Protein AF-A0A6M0RU22-F1 (afdb_monomer_lite)

Secondary structure (DSSP, 8-state):
------SS---HHHHGGG-----PPP-TTTTHHHHHHHHHHHHHHHHHH-

Organism: NCBI:txid2292702

pLDDT: mean 85.05, std 12.04, range [44.81, 95.5]

InterPro domains:
  IPR038719 Phycobilisome, alpha/beta subunit superfamily [G3DSA:1.10.490.20] (1-50)

Sequence (50 aa):
QATAHIKDEPSEARAGARLRKMGSPVTDDRCASLVAEAGSYFDRVISALG

Foldseek 3Di:
DPQDPPALDDDCVPQPVNDDRPPPDDDPCSPVVVSVVVVVVVVVVVVVVD

Structure (mmCIF, N/CA/C/O backbone):
data_AF-A0A6M0RU22-F1
#
_entry.id   AF-A0A6M0RU22-F1
#
loop_
_atom_site.group_PDB
_atom_site.id
_atom_site.type_symbol
_atom_site.label_atom_id
_atom_site.label_alt_id
_atom_site.label_comp_id
_atom_site.label_asym_id
_atom_site.label_entity_id
_atom_site.label_seq_id
_atom_site.pdbx_PDB_ins_code
_atom_site.Cartn_x
_atom_site.Cartn_y
_atom_site.Cartn_z
_atom_site.occupancy
_atom_site.B_iso_or_equiv
_atom_site.auth_seq_id
_atom_site.auth_comp_id
_atom_site.auth_asym_id
_atom_site.auth_atom_id
_atom_site.pdbx_PDB_model_num
ATOM 1 N N . GLN A 1 1 ? -10.989 -0.565 4.048 1.00 44.81 1 GLN A N 1
ATOM 2 C CA . GLN A 1 1 ? -9.787 -1.412 3.939 1.00 44.81 1 GLN A CA 1
ATOM 3 C C . GLN A 1 1 ? -8.613 -0.508 3.590 1.00 44.81 1 GLN A C 1
ATOM 5 O O . GLN A 1 1 ? -8.632 0.097 2.524 1.00 44.81 1 GLN A O 1
ATOM 10 N N . ALA A 1 2 ? -7.661 -0.311 4.503 1.00 46.09 2 ALA A N 1
ATOM 11 C CA . ALA A 1 2 ? -6.459 0.461 4.205 1.00 46.09 2 ALA A CA 1
ATOM 12 C C . ALA A 1 2 ? -5.532 -0.420 3.359 1.00 46.09 2 ALA A C 1
ATOM 14 O O . ALA A 1 2 ? -4.892 -1.332 3.871 1.00 46.09 2 ALA A O 1
ATOM 15 N N . THR A 1 3 ? -5.509 -0.209 2.045 1.00 52.69 3 THR A N 1
ATOM 16 C CA . THR A 1 3 ? -4.577 -0.928 1.173 1.00 52.69 3 THR A CA 1
ATOM 17 C C . THR A 1 3 ? -3.172 -0.433 1.476 1.00 52.69 3 THR A C 1
ATOM 19 O O . THR A 1 3 ? -2.810 0.683 1.108 1.00 52.69 3 THR A O 1
ATOM 22 N N . ALA A 1 4 ? -2.380 -1.250 2.164 1.00 57.16 4 ALA A N 1
ATOM 23 C CA . ALA A 1 4 ? -0.981 -0.945 2.384 1.00 57.16 4 ALA A CA 1
ATOM 24 C C . ALA A 1 4 ? -0.282 -0.846 1.014 1.00 57.16 4 ALA A C 1
ATOM 26 O O . ALA A 1 4 ? -0.270 -1.802 0.235 1.00 57.16 4 ALA A O 1
ATOM 27 N N . HIS A 1 5 ? 0.274 0.325 0.692 1.00 65.88 5 HIS A N 1
ATOM 28 C CA . HIS A 1 5 ? 0.986 0.587 -0.565 1.00 65.88 5 HIS A CA 1
ATOM 29 C C . HIS A 1 5 ? 2.395 -0.041 -0.554 1.00 65.88 5 HIS A C 1
ATOM 31 O O . HIS A 1 5 ? 3.385 0.623 -0.835 1.00 65.88 5 HIS A O 1
ATOM 37 N N . ILE A 1 6 ? 2.483 -1.326 -0.200 1.00 67.88 6 ILE A N 1
ATOM 38 C CA . ILE A 1 6 ? 3.723 -2.117 -0.070 1.00 67.88 6 ILE A CA 1
ATOM 39 C C . ILE A 1 6 ? 3.943 -2.942 -1.347 1.00 67.88 6 ILE A C 1
ATOM 41 O O . ILE A 1 6 ? 4.436 -4.063 -1.339 1.00 67.88 6 ILE A O 1
ATOM 45 N N . LYS A 1 7 ? 3.506 -2.396 -2.478 1.00 74.25 7 LYS A N 1
ATOM 46 C CA . LYS A 1 7 ? 3.794 -2.919 -3.811 1.00 74.25 7 LYS A CA 1
ATOM 47 C C . LYS A 1 7 ? 4.830 -1.984 -4.418 1.00 74.25 7 LYS A C 1
ATOM 49 O O . LYS A 1 7 ? 4.764 -0.785 -4.152 1.00 74.25 7 LYS A O 1
ATOM 54 N N . ASP A 1 8 ? 5.748 -2.487 -5.243 1.00 79.44 8 ASP A N 1
ATOM 55 C CA . ASP A 1 8 ? 6.762 -1.676 -5.952 1.00 79.44 8 ASP A CA 1
ATOM 56 C C . ASP A 1 8 ? 6.121 -0.807 -7.068 1.00 79.44 8 ASP A C 1
ATOM 58 O O . ASP A 1 8 ? 6.549 -0.786 -8.215 1.00 79.44 8 ASP A O 1
ATOM 62 N N . GLU A 1 9 ? 4.986 -0.175 -6.765 1.00 85.38 9 GLU A N 1
ATOM 63 C CA . GLU A 1 9 ? 4.182 0.757 -7.567 1.00 85.38 9 GLU A CA 1
ATOM 64 C C . GLU A 1 9 ? 3.872 2.033 -6.749 1.00 85.38 9 GLU A C 1
ATOM 66 O O . GLU A 1 9 ? 2.709 2.412 -6.578 1.00 85.38 9 GLU A O 1
ATOM 71 N N . PRO A 1 10 ? 4.879 2.726 -6.185 1.00 86.69 10 PRO A N 1
ATOM 72 C CA . PRO A 1 10 ? 4.622 4.025 -5.581 1.00 86.69 10 PRO A CA 1
ATOM 73 C C . PRO A 1 10 ? 4.227 5.040 -6.663 1.00 86.69 10 PRO A C 1
ATOM 75 O O . PRO A 1 10 ? 4.747 5.017 -7.780 1.00 86.69 10 PRO A O 1
ATOM 78 N N . SER A 1 11 ? 3.308 5.951 -6.334 1.00 88.00 11 SER A N 1
ATOM 79 C CA . SER A 1 11 ? 2.868 7.008 -7.248 1.00 88.00 11 SER A CA 1
ATOM 80 C C . SER A 1 11 ? 3.627 8.314 -7.019 1.00 88.00 11 SER A C 1
ATOM 82 O O . SER A 1 11 ? 3.927 8.694 -5.884 1.00 88.00 11 SER A O 1
ATOM 84 N N . GLU A 1 12 ? 3.882 9.056 -8.099 1.00 90.12 12 GLU A N 1
ATOM 85 C CA . GLU A 1 12 ? 4.496 10.390 -8.030 1.00 90.12 12 GLU A CA 1
ATOM 86 C C . GLU A 1 12 ? 3.668 11.362 -7.187 1.00 90.12 12 GLU A C 1
ATOM 88 O O . GLU A 1 12 ? 4.227 12.124 -6.404 1.00 90.12 12 GLU A O 1
ATOM 93 N N . ALA A 1 13 ? 2.337 11.269 -7.257 1.00 91.38 13 ALA A N 1
ATOM 94 C CA . ALA A 1 13 ? 1.432 12.096 -6.461 1.00 91.38 13 ALA A CA 1
ATOM 95 C C . ALA A 1 13 ? 1.653 11.952 -4.943 1.00 91.38 13 ALA A C 1
ATOM 97 O O . ALA A 1 13 ? 1.412 12.896 -4.195 1.00 91.38 13 ALA A O 1
ATOM 98 N N . ARG A 1 14 ? 2.103 10.777 -4.475 1.00 86.94 14 ARG A N 1
ATOM 99 C CA . ARG A 1 14 ? 2.380 10.510 -3.053 1.00 86.94 14 ARG A CA 1
ATOM 100 C C . ARG A 1 14 ? 3.851 10.709 -2.689 1.00 86.94 14 ARG A C 1
ATOM 102 O O . ARG A 1 14 ? 4.138 11.060 -1.550 1.00 86.94 14 ARG A O 1
ATOM 109 N N . ALA A 1 15 ? 4.771 10.462 -3.621 1.00 88.00 15 ALA A N 1
ATOM 110 C CA . ALA A 1 15 ? 6.204 10.430 -3.332 1.00 88.00 15 ALA A CA 1
ATOM 111 C C . ALA A 1 15 ? 6.972 11.696 -3.760 1.00 88.00 15 ALA A C 1
ATOM 113 O O . ALA A 1 15 ? 8.048 11.966 -3.220 1.00 88.00 15 ALA A O 1
ATOM 114 N N . GLY A 1 16 ? 6.452 12.473 -4.717 1.00 92.25 16 GLY A N 1
ATOM 115 C CA . GLY A 1 16 ? 7.121 13.644 -5.288 1.00 92.25 16 GLY A CA 1
ATOM 116 C C . GLY A 1 16 ? 8.568 13.348 -5.702 1.00 92.25 16 GLY A C 1
ATOM 117 O O . GLY A 1 16 ? 8.871 12.296 -6.265 1.00 92.25 16 GLY A O 1
ATOM 118 N N . ALA A 1 17 ? 9.495 14.237 -5.331 1.00 93.62 17 ALA A N 1
ATOM 119 C CA . ALA A 1 17 ? 10.931 14.079 -5.598 1.00 93.62 17 ALA A CA 1
ATOM 120 C C . ALA A 1 17 ? 11.596 12.890 -4.864 1.00 93.62 17 ALA A C 1
ATOM 122 O O . ALA A 1 17 ? 12.767 12.585 -5.096 1.00 93.62 17 ALA A O 1
ATOM 123 N N . ARG A 1 18 ? 10.877 12.217 -3.958 1.00 92.56 18 ARG A N 1
ATOM 124 C CA . ARG A 1 18 ? 11.371 11.075 -3.174 1.00 92.56 18 ARG A CA 1
ATOM 125 C C . ARG A 1 18 ? 10.877 9.733 -3.709 1.00 92.56 18 ARG A C 1
ATOM 127 O O . ARG A 1 18 ? 11.038 8.727 -3.025 1.00 92.56 18 ARG A O 1
ATOM 134 N N . LEU A 1 19 ? 10.305 9.697 -4.916 1.00 91.75 19 LEU A N 1
ATOM 135 C CA . LEU A 1 19 ? 9.931 8.446 -5.568 1.00 91.75 19 LEU A CA 1
ATOM 136 C C . LEU A 1 19 ? 11.138 7.501 -5.661 1.00 91.75 19 LEU A C 1
ATOM 138 O O . LEU A 1 19 ? 12.235 7.890 -6.077 1.00 91.75 19 LEU A O 1
ATOM 142 N N . ARG A 1 20 ? 10.927 6.247 -5.265 1.00 91.00 20 ARG A N 1
ATOM 143 C CA . ARG A 1 20 ? 11.900 5.162 -5.381 1.00 91.00 20 ARG A CA 1
ATOM 144 C C . ARG A 1 20 ? 11.206 3.947 -5.973 1.00 91.00 20 ARG A C 1
ATOM 146 O O . ARG A 1 20 ? 10.101 3.627 -5.561 1.00 91.00 20 ARG A O 1
ATOM 153 N N . LYS A 1 21 ? 11.858 3.310 -6.941 1.00 89.44 21 LYS A N 1
ATOM 154 C CA . LYS A 1 21 ? 11.463 2.016 -7.503 1.00 89.44 21 LYS A CA 1
ATOM 155 C C . LYS A 1 21 ? 12.560 1.026 -7.149 1.00 89.44 21 LYS A C 1
ATOM 157 O O . LYS A 1 21 ? 13.733 1.351 -7.336 1.00 89.44 21 LYS A O 1
ATOM 162 N N . MET A 1 22 ? 12.187 -0.124 -6.608 1.00 88.44 22 MET A N 1
ATOM 163 C CA . MET A 1 22 ? 13.139 -1.091 -6.063 1.00 88.44 22 MET A CA 1
ATOM 164 C C . MET A 1 22 ? 13.707 -2.018 -7.136 1.00 88.44 22 MET A C 1
ATOM 166 O O . MET A 1 22 ? 14.815 -2.519 -6.973 1.00 88.44 22 MET A O 1
ATOM 170 N N . GLY A 1 23 ? 12.991 -2.205 -8.249 1.00 85.38 23 GLY A N 1
ATOM 171 C CA . GLY A 1 23 ? 13.506 -2.942 -9.405 1.00 85.38 23 GLY A CA 1
ATOM 172 C C . GLY A 1 23 ? 13.592 -4.450 -9.173 1.00 85.38 23 GLY A C 1
ATOM 173 O O . GLY A 1 23 ? 14.384 -5.129 -9.824 1.00 85.38 23 GLY A O 1
ATOM 174 N N . SER A 1 24 ? 12.792 -4.981 -8.247 1.00 87.19 24 SER A N 1
ATOM 175 C CA . SER A 1 24 ? 12.645 -6.425 -8.088 1.00 87.19 24 SER A CA 1
ATOM 176 C C . SER A 1 24 ? 11.972 -7.034 -9.326 1.00 87.19 24 SER A C 1
ATOM 178 O O . SER A 1 24 ? 11.174 -6.349 -9.975 1.00 87.19 24 SER A O 1
ATOM 180 N N . PRO A 1 25 ? 12.223 -8.318 -9.642 1.00 89.75 25 PRO A N 1
ATOM 181 C CA . PRO A 1 25 ? 11.487 -9.017 -10.690 1.00 89.75 25 PRO A CA 1
ATOM 182 C C . PRO A 1 25 ? 9.976 -8.866 -10.492 1.00 89.75 25 PRO A C 1
ATOM 184 O O . PRO A 1 25 ? 9.462 -9.095 -9.396 1.00 89.75 25 PRO A O 1
ATOM 187 N N . VAL A 1 26 ? 9.273 -8.446 -11.543 1.00 87.69 26 VAL A N 1
ATOM 188 C CA . VAL A 1 26 ? 7.823 -8.242 -11.496 1.00 87.69 26 VAL A CA 1
ATOM 189 C C . VAL A 1 26 ? 7.132 -9.546 -11.880 1.00 87.69 26 VAL A C 1
ATOM 191 O O . VAL A 1 26 ? 7.361 -10.070 -12.966 1.00 87.69 26 VAL A O 1
ATOM 194 N N . THR A 1 27 ? 6.289 -10.052 -10.983 1.00 89.12 27 THR A N 1
ATOM 195 C CA . THR A 1 27 ? 5.366 -11.171 -11.220 1.00 89.12 27 THR A CA 1
ATOM 196 C C . THR A 1 27 ? 3.941 -10.644 -11.388 1.00 89.12 27 THR A C 1
ATOM 198 O O . THR A 1 27 ? 3.639 -9.540 -10.931 1.00 89.12 27 THR A O 1
ATOM 201 N N . ASP A 1 28 ? 3.052 -11.427 -12.006 1.00 87.44 28 ASP A N 1
ATOM 202 C CA . ASP A 1 28 ? 1.664 -11.015 -12.291 1.00 87.44 28 ASP A CA 1
ATOM 203 C C . ASP A 1 28 ? 0.893 -10.568 -11.038 1.00 87.44 28 ASP A C 1
ATOM 205 O O . ASP A 1 28 ? 0.090 -9.638 -11.077 1.00 87.44 28 ASP A O 1
ATOM 209 N N . ASP A 1 29 ? 1.159 -11.209 -9.901 1.00 85.12 29 ASP A N 1
ATOM 210 C CA . ASP A 1 29 ? 0.493 -10.941 -8.628 1.00 85.12 29 ASP A CA 1
ATOM 211 C C . ASP A 1 29 ? 1.205 -9.878 -7.774 1.00 85.12 29 ASP A C 1
ATOM 213 O O . ASP A 1 29 ? 0.652 -9.424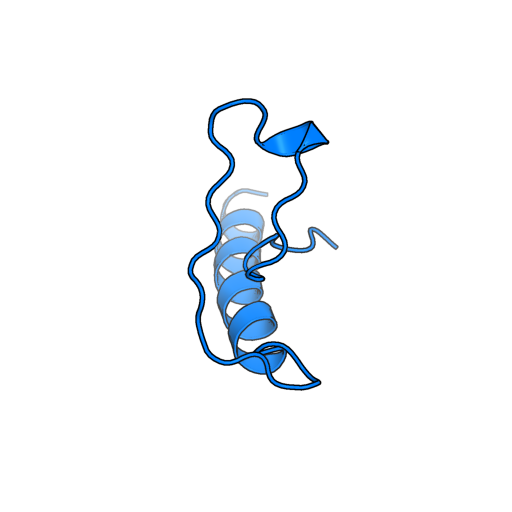 -6.767 1.00 85.12 29 ASP A O 1
ATOM 217 N N . ARG A 1 30 ? 2.425 -9.475 -8.160 1.00 87.69 30 ARG A N 1
ATOM 218 C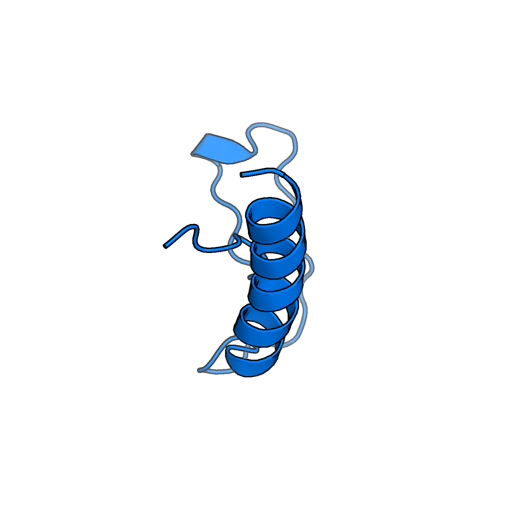 CA . ARG A 1 30 ? 3.285 -8.516 -7.446 1.00 87.69 30 ARG A CA 1
ATOM 219 C C . ARG A 1 30 ? 3.332 -8.786 -5.938 1.00 87.69 30 ARG A C 1
ATOM 221 O O . ARG A 1 30 ? 3.129 -7.877 -5.128 1.00 87.69 30 ARG A O 1
ATOM 228 N N . CYS A 1 31 ? 3.563 -10.049 -5.575 1.00 89.56 31 CYS A N 1
ATOM 229 C CA . CYS A 1 31 ? 3.626 -10.526 -4.192 1.00 89.56 31 CYS A CA 1
ATOM 230 C C . CYS A 1 31 ? 2.324 -10.308 -3.394 1.00 89.56 31 CYS A C 1
ATOM 232 O O . CYS A 1 31 ? 2.374 -9.949 -2.214 1.00 89.56 31 CYS A O 1
ATOM 234 N N . ALA A 1 32 ? 1.152 -10.524 -4.003 1.00 88.31 32 ALA A N 1
ATOM 235 C CA . ALA A 1 32 ? -0.151 -10.261 -3.380 1.00 88.31 32 ALA A CA 1
ATOM 236 C C . ALA A 1 32 ? -0.303 -10.895 -1.983 1.00 88.31 32 ALA A C 1
ATOM 238 O O . ALA A 1 32 ? -0.829 -10.248 -1.076 1.00 88.31 32 ALA A O 1
ATOM 239 N N . SER A 1 33 ? 0.206 -12.118 -1.792 1.00 90.19 33 SER A N 1
ATOM 240 C CA . SER A 1 33 ? 0.169 -12.811 -0.496 1.00 90.19 33 SER A CA 1
ATOM 241 C C . SER A 1 33 ? 0.985 -12.092 0.584 1.00 90.19 33 SER A C 1
ATOM 243 O O . SER A 1 33 ? 0.497 -11.910 1.696 1.00 90.19 33 SER A O 1
ATOM 245 N N . LEU A 1 34 ? 2.200 -11.635 0.264 1.00 89.62 34 LEU A N 1
ATOM 246 C CA . LEU A 1 34 ? 3.056 -10.916 1.217 1.00 89.62 34 LEU A CA 1
ATOM 247 C C . LEU A 1 34 ? 2.485 -9.535 1.554 1.00 89.62 34 LEU A C 1
ATOM 249 O O . LEU A 1 34 ? 2.589 -9.079 2.688 1.00 89.62 34 LEU A O 1
ATOM 253 N N . VAL A 1 35 ? 1.837 -8.873 0.591 1.00 90.06 35 VAL A N 1
ATOM 254 C CA . VAL A 1 35 ? 1.142 -7.599 0.834 1.00 90.06 35 VAL A CA 1
ATOM 255 C C . VAL A 1 35 ? -0.039 -7.791 1.786 1.00 90.06 35 VAL A C 1
ATOM 257 O O . VAL A 1 35 ? -0.247 -6.957 2.666 1.00 90.06 35 VAL A O 1
ATOM 260 N N . ALA A 1 36 ? -0.798 -8.882 1.636 1.00 88.94 36 ALA A N 1
ATOM 261 C CA . ALA A 1 36 ? -1.892 -9.219 2.545 1.00 88.94 36 ALA A CA 1
ATOM 262 C C . ALA A 1 36 ? -1.379 -9.541 3.958 1.00 88.94 36 ALA A C 1
ATOM 264 O O . ALA A 1 36 ? -1.920 -9.028 4.937 1.00 88.94 36 ALA A O 1
ATOM 265 N N . GLU A 1 37 ? -0.303 -10.324 4.063 1.00 90.06 37 GLU A N 1
ATOM 266 C CA . GLU A 1 37 ? 0.349 -10.626 5.339 1.00 90.06 37 GLU A CA 1
ATOM 267 C C . GLU A 1 37 ? 0.837 -9.347 6.031 1.00 90.06 37 GLU A C 1
ATOM 269 O O . GLU A 1 37 ? 0.474 -9.086 7.179 1.00 90.06 37 GLU A O 1
ATOM 274 N N . ALA A 1 38 ? 1.579 -8.498 5.315 1.00 90.62 38 ALA A N 1
ATOM 275 C CA . ALA A 1 38 ? 2.061 -7.227 5.840 1.00 90.62 38 ALA A CA 1
ATOM 276 C C . ALA A 1 38 ? 0.906 -6.314 6.280 1.00 90.62 38 ALA A C 1
ATOM 278 O O . ALA A 1 38 ? 0.967 -5.723 7.358 1.00 90.62 38 ALA A O 1
ATOM 279 N N . GLY A 1 39 ? -0.168 -6.237 5.484 1.00 89.75 39 GLY A N 1
ATOM 280 C CA . GLY A 1 39 ? -1.396 -5.519 5.830 1.00 89.75 39 GLY A CA 1
ATOM 281 C C . GLY A 1 39 ? -2.014 -6.003 7.144 1.00 89.75 39 GLY A C 1
ATOM 282 O O . GLY A 1 39 ? -2.360 -5.182 7.990 1.00 89.75 39 GLY A O 1
ATOM 283 N N . SER A 1 40 ? -2.045 -7.320 7.371 1.00 91.00 40 SER A N 1
ATOM 284 C CA . SER A 1 40 ? -2.588 -7.901 8.605 1.00 91.00 40 SER A CA 1
ATOM 285 C C . SER A 1 40 ? -1.833 -7.458 9.866 1.00 91.00 40 SER A C 1
ATOM 287 O O . SER A 1 40 ? -2.438 -7.318 10.930 1.00 91.00 40 SER A O 1
ATOM 289 N N . TYR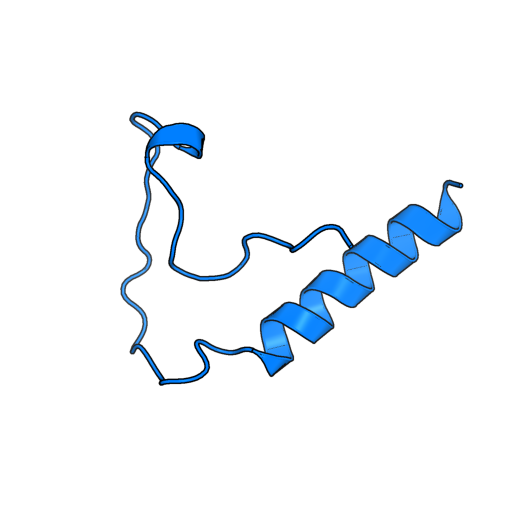 A 1 41 ? -0.527 -7.170 9.772 1.00 92.12 41 TYR A N 1
ATOM 290 C CA . TYR A 1 41 ? 0.231 -6.616 10.897 1.00 92.12 41 TYR A CA 1
ATOM 291 C C . TYR A 1 41 ? -0.222 -5.193 11.246 1.00 92.12 41 TYR A C 1
ATOM 293 O O . TYR A 1 41 ? -0.353 -4.875 12.428 1.00 92.12 41 TYR A O 1
ATOM 301 N N . PHE A 1 42 ? -0.528 -4.355 10.248 1.00 91.62 42 P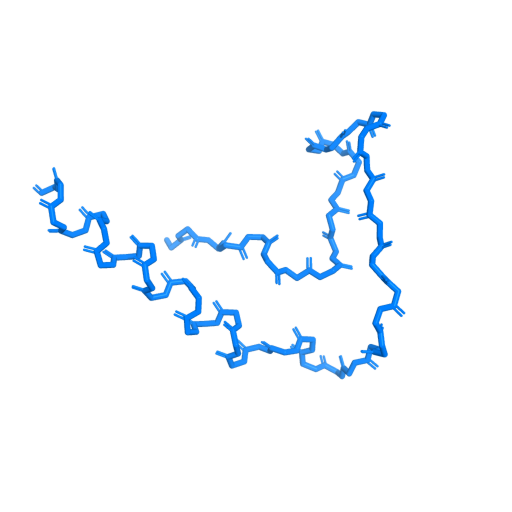HE A N 1
ATOM 302 C CA . PHE A 1 42 ? -1.112 -3.030 10.486 1.00 91.62 42 PHE A CA 1
ATOM 303 C C . PHE A 1 42 ? -2.517 -3.136 11.081 1.00 91.62 42 PHE A C 1
ATOM 305 O O . PHE A 1 42 ? -2.810 -2.440 12.051 1.00 91.62 42 PHE A O 1
ATOM 312 N N . ASP A 1 43 ? -3.355 -4.041 10.569 1.00 91.50 43 ASP A N 1
ATOM 313 C CA . ASP A 1 43 ? -4.704 -4.266 11.103 1.00 91.50 43 ASP A CA 1
ATOM 314 C C . ASP A 1 43 ? -4.666 -4.707 12.575 1.00 91.50 43 ASP A C 1
ATOM 316 O O . ASP A 1 43 ? -5.462 -4.230 13.384 1.00 91.50 43 ASP A O 1
ATOM 320 N N . ARG A 1 44 ? -3.695 -5.547 12.966 1.00 94.75 44 ARG A N 1
ATOM 321 C CA . ARG A 1 44 ? -3.480 -5.935 14.373 1.00 94.75 44 ARG A CA 1
ATOM 322 C C . ARG A 1 44 ? -3.131 -4.746 15.269 1.00 94.75 44 ARG A C 1
ATOM 324 O O . ARG A 1 44 ? -3.600 -4.699 16.401 1.00 94.75 44 ARG A O 1
ATOM 331 N N . VAL A 1 45 ? -2.330 -3.794 14.784 1.00 95.06 45 VAL A N 1
ATOM 332 C CA . VAL A 1 45 ? -2.005 -2.565 15.531 1.00 95.06 45 VAL A CA 1
ATOM 333 C C . VAL A 1 45 ? -3.229 -1.658 15.639 1.00 95.06 45 VAL A C 1
ATOM 335 O O . VAL A 1 45 ? -3.527 -1.175 16.726 1.00 95.06 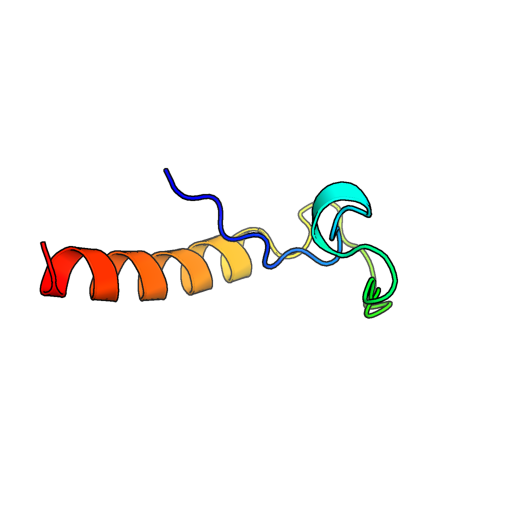45 VAL A O 1
ATOM 338 N N . ILE A 1 46 ? -3.968 -1.462 14.544 1.00 93.75 46 ILE A N 1
ATOM 339 C CA . ILE A 1 46 ? -5.198 -0.654 14.533 1.00 93.75 46 ILE A CA 1
ATOM 340 C C . ILE A 1 46 ? -6.223 -1.239 15.510 1.00 93.75 46 ILE A C 1
ATOM 342 O O . ILE A 1 46 ? -6.776 -0.506 16.321 1.00 93.75 46 ILE A O 1
ATOM 346 N N . SER A 1 47 ? -6.415 -2.560 15.489 1.00 93.75 47 SER A N 1
ATOM 347 C CA . SER A 1 47 ? -7.327 -3.263 16.395 1.00 93.75 47 SER A CA 1
ATOM 348 C C . SER A 1 47 ? -6.916 -3.191 17.866 1.00 93.75 47 SER A C 1
ATOM 350 O O . SER A 1 47 ? -7.761 -3.408 18.724 1.00 93.75 47 SER A O 1
ATOM 352 N N . ALA A 1 48 ? -5.639 -2.966 18.171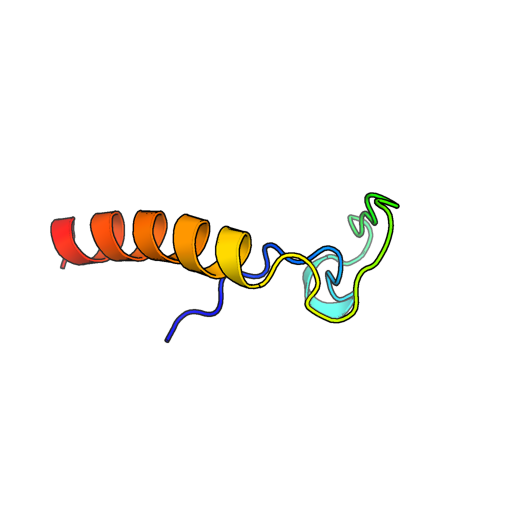 1.00 95.50 48 ALA A N 1
ATOM 353 C CA . ALA A 1 48 ? -5.174 -2.821 19.548 1.00 95.50 48 ALA A CA 1
ATOM 354 C C . ALA A 1 48 ? -5.335 -1.386 20.081 1.00 95.50 48 ALA A C 1
ATOM 356 O O . ALA A 1 48 ? -5.259 -1.176 21.290 1.00 95.50 48 ALA A O 1
ATOM 357 N N . LEU A 1 49 ? -5.503 -0.405 19.188 1.00 91.25 49 LEU A N 1
ATOM 358 C CA . LEU A 1 49 ? -5.584 1.022 19.515 1.00 91.25 49 LEU A CA 1
ATOM 359 C C . LEU A 1 49 ? -7.004 1.600 19.412 1.00 91.25 49 LEU A C 1
ATOM 361 O O . LEU A 1 49 ? -7.233 2.689 19.938 1.00 91.25 49 LEU A O 1
ATOM 365 N N . GLY A 1 50 ? -7.912 0.924 18.703 1.00 72.12 50 GLY A N 1
ATOM 366 C CA . GLY A 1 50 ? -9.324 1.298 18.547 1.00 72.12 50 GLY A CA 1
ATOM 367 C C . GLY A 1 50 ? -10.239 0.479 19.438 1.00 72.12 50 GLY A C 1
ATOM 368 O O . GLY A 1 50 ? -11.248 1.061 19.892 1.00 72.12 50 GLY A O 1
#

Radius of gyration: 13.03 Å; chains: 1; bounding box: 23×27×32 Å